Protein AF-A0A1V4VHB3-F1 (afdb_monomer_lite)

Foldseek 3Di:
DDPDDDDDPDDPQKDWADWDWQLDPVIKIKTKMAGDDDPPPPDAWFFARGFPIFIWIQTPVRDIDGQADDDRRKHWDDWDADNVRQKTWIWITNGNFFTFIWMDGSPDRDIDGPGHTHGDDQPPVNND

pLDDT: mean 88.09, std 12.73, range [48.12, 98.5]

Radius of gyration: 15.45 Å; chains: 1; bounding box: 31×44×40 Å

Sequence (128 aa):
MLNEEITDYGESGLTDTQPIWSSTQPYDLLFCRGAEYLDWLGREQAGVLVPDQRIWVRKASGEEAALTSGSIDTADYIP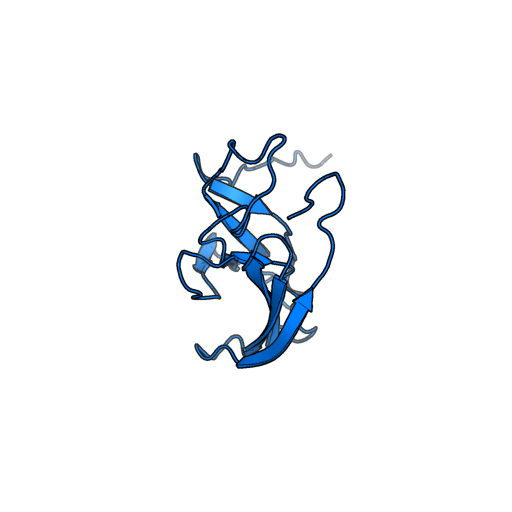QLSSDGKNLSFLRLSQFNVGSLYFKGMNSNQEIEILRGLNGEPGFYGNY

Structure (mmCIF, N/CA/C/O backbone):
data_AF-A0A1V4VHB3-F1
#
_entry.id   AF-A0A1V4VHB3-F1
#
loop_
_atom_site.group_PDB
_atom_site.id
_atom_site.type_symbol
_atom_site.label_atom_id
_atom_site.label_alt_id
_atom_site.label_comp_id
_atom_site.label_asym_id
_atom_site.label_entity_id
_atom_site.label_seq_id
_atom_site.pdbx_PDB_ins_code
_atom_site.Cartn_x
_atom_site.Cartn_y
_atom_site.Cartn_z
_atom_site.occupancy
_atom_site.B_iso_or_equiv
_atom_site.auth_seq_id
_atom_site.auth_comp_id
_atom_site.auth_asym_id
_atom_site.auth_atom_id
_atom_site.pdbx_PDB_model_num
ATOM 1 N N . MET A 1 1 ? -18.952 30.450 10.948 1.00 48.56 1 MET A N 1
ATOM 2 C CA . MET A 1 1 ? -17.934 29.931 10.017 1.00 48.56 1 MET A CA 1
ATOM 3 C C . MET A 1 1 ? -16.815 29.390 10.878 1.00 48.56 1 MET A C 1
ATOM 5 O O . MET A 1 1 ? -16.314 30.145 11.701 1.00 48.56 1 MET A O 1
ATOM 9 N N . LEU A 1 2 ? -16.532 28.091 10.801 1.00 53.78 2 LEU A N 1
ATOM 10 C CA . LEU A 1 2 ? -15.333 27.533 11.421 1.00 53.78 2 LEU A CA 1
ATOM 11 C C . LEU A 1 2 ? -14.149 28.000 10.564 1.00 53.78 2 LEU A C 1
ATOM 13 O O . LEU A 1 2 ? -14.180 27.828 9.349 1.00 53.78 2 LEU A O 1
ATOM 17 N N . ASN A 1 3 ? -13.169 28.665 11.177 1.00 63.66 3 ASN A N 1
ATOM 18 C CA . ASN A 1 3 ? -11.872 28.887 10.544 1.00 63.66 3 ASN A CA 1
ATOM 19 C C . ASN A 1 3 ? -11.141 27.547 10.592 1.00 63.66 3 ASN A C 1
ATOM 21 O O . ASN A 1 3 ? -10.572 27.201 11.624 1.00 63.66 3 ASN A O 1
ATOM 25 N N . GLU A 1 4 ? -11.229 26.770 9.520 1.00 77.00 4 GLU A N 1
ATOM 26 C CA . GLU A 1 4 ? -10.463 25.535 9.396 1.00 77.00 4 GLU A CA 1
ATOM 27 C C . GLU A 1 4 ? -9.048 25.887 8.930 1.00 77.00 4 GLU A C 1
ATOM 29 O O . GLU A 1 4 ? -8.848 26.473 7.866 1.00 77.00 4 GLU A O 1
ATOM 34 N N . GLU A 1 5 ? -8.067 25.590 9.779 1.00 84.12 5 GLU A N 1
ATOM 35 C CA . GLU A 1 5 ? -6.651 25.662 9.441 1.00 84.12 5 GLU A CA 1
ATOM 36 C C . GLU A 1 5 ? -6.287 24.393 8.663 1.00 84.12 5 GLU A C 1
ATOM 38 O O . GLU A 1 5 ? -6.482 23.280 9.151 1.00 84.12 5 GLU A O 1
ATOM 43 N N . ILE A 1 6 ? -5.799 24.554 7.432 1.00 83.69 6 ILE A N 1
ATOM 44 C CA . ILE A 1 6 ? -5.290 23.437 6.633 1.00 83.69 6 ILE A CA 1
ATOM 45 C C . ILE A 1 6 ? -3.849 23.190 7.069 1.00 83.69 6 ILE A C 1
ATOM 47 O O . ILE A 1 6 ? -2.996 24.065 6.919 1.00 83.69 6 ILE A O 1
ATOM 51 N N . THR A 1 7 ? -3.579 22.002 7.601 1.00 85.25 7 THR A N 1
ATOM 52 C CA . THR A 1 7 ? -2.222 21.553 7.926 1.00 85.25 7 THR A CA 1
ATOM 53 C C . THR A 1 7 ? -1.690 20.669 6.804 1.00 85.25 7 THR A C 1
ATOM 55 O O . THR A 1 7 ? -2.342 19.698 6.423 1.00 85.25 7 THR A O 1
ATOM 58 N N . ASP A 1 8 ? -0.507 21.005 6.292 1.00 87.50 8 ASP A N 1
ATOM 59 C CA . ASP A 1 8 ? 0.244 20.158 5.368 1.00 87.50 8 ASP A CA 1
ATOM 60 C C . ASP A 1 8 ? 1.029 19.101 6.160 1.00 87.50 8 ASP A C 1
ATOM 62 O O . ASP A 1 8 ? 1.778 19.435 7.081 1.00 87.50 8 ASP A O 1
ATOM 66 N N . TYR A 1 9 ? 0.813 17.832 5.818 1.00 87.38 9 TYR A N 1
ATOM 67 C CA . TYR A 1 9 ? 1.495 16.677 6.411 1.00 87.38 9 TYR A CA 1
ATOM 68 C C . TYR A 1 9 ? 2.441 15.980 5.424 1.00 87.38 9 TYR A C 1
ATOM 70 O O . TYR A 1 9 ? 2.975 14.923 5.753 1.00 87.38 9 TYR A O 1
ATOM 78 N N . GLY A 1 10 ? 2.644 16.549 4.232 1.00 87.81 10 GLY A N 1
ATOM 79 C CA . GLY A 1 10 ? 3.584 16.027 3.251 1.00 87.81 10 GLY A CA 1
ATOM 80 C C . GLY A 1 10 ? 5.038 16.156 3.706 1.00 87.81 10 GLY A C 1
ATOM 81 O O . GLY A 1 10 ? 5.401 17.006 4.525 1.00 87.81 10 GLY A O 1
ATOM 82 N N . GLU A 1 11 ? 5.893 15.316 3.133 1.00 91.06 11 GLU A N 1
ATOM 83 C CA . GLU A 1 11 ? 7.334 15.335 3.364 1.00 91.06 11 GLU A CA 1
ATOM 84 C C . GLU A 1 11 ? 8.075 15.646 2.061 1.00 91.06 11 GLU A C 1
ATOM 86 O O . GLU A 1 11 ? 7.799 15.064 1.015 1.00 91.06 11 GLU A O 1
ATOM 91 N N . SER A 1 12 ? 9.048 16.559 2.121 1.00 91.38 12 SER A N 1
ATOM 92 C CA . SER A 1 12 ? 9.844 16.933 0.946 1.00 91.38 12 SER A CA 1
ATOM 93 C C . SER A 1 12 ? 10.556 15.715 0.351 1.00 91.38 12 SER A C 1
ATOM 95 O O . SER A 1 12 ? 11.297 15.029 1.053 1.00 91.38 12 SER A O 1
ATOM 97 N N . GLY A 1 13 ? 10.417 15.509 -0.961 1.00 90.56 13 GLY A N 1
ATOM 98 C CA . GLY A 1 13 ? 11.016 14.375 -1.668 1.00 90.56 13 GLY A CA 1
ATOM 99 C C . GLY A 1 13 ? 10.197 13.084 -1.593 1.00 90.56 13 GLY A C 1
ATOM 100 O O . GLY A 1 13 ? 10.631 12.075 -2.151 1.00 90.56 13 GLY A O 1
ATOM 101 N N . LEU A 1 14 ? 9.031 13.104 -0.937 1.00 92.12 14 LEU A N 1
ATOM 102 C CA . LEU A 1 14 ? 8.080 11.996 -0.884 1.00 92.12 14 LEU A CA 1
ATOM 103 C C . LEU A 1 14 ? 6.745 12.404 -1.512 1.00 92.12 14 LEU A C 1
ATOM 105 O O . LEU A 1 14 ? 6.349 13.566 -1.482 1.00 92.12 14 LEU A O 1
ATOM 109 N N . THR A 1 15 ? 6.046 11.430 -2.083 1.00 90.88 15 THR A N 1
ATOM 110 C CA . THR A 1 15 ? 4.701 11.605 -2.625 1.00 90.88 15 THR A CA 1
ATOM 111 C C . THR A 1 15 ? 3.723 10.722 -1.867 1.00 90.88 15 THR A C 1
ATOM 113 O O . THR A 1 15 ? 3.994 9.535 -1.674 1.00 90.88 15 THR A O 1
ATOM 116 N N . ASP A 1 16 ? 2.603 11.318 -1.449 1.00 93.88 16 ASP A N 1
ATOM 117 C CA . ASP A 1 16 ? 1.519 10.643 -0.740 1.00 93.88 16 ASP A CA 1
ATOM 118 C C . ASP A 1 16 ? 0.287 10.539 -1.641 1.00 93.88 16 ASP A C 1
ATOM 120 O O . ASP A 1 16 ? -0.232 11.549 -2.125 1.00 93.88 16 ASP A O 1
ATOM 124 N N . THR A 1 17 ? -0.205 9.321 -1.858 1.00 92.00 17 THR A N 1
ATOM 125 C CA . THR A 1 17 ? -1.329 9.046 -2.759 1.00 92.00 17 THR A CA 1
ATOM 126 C C . THR A 1 17 ? -2.371 8.127 -2.124 1.00 92.00 17 THR A C 1
ATOM 128 O O . THR A 1 17 ? -2.168 7.526 -1.067 1.00 92.00 17 THR A O 1
ATOM 131 N N . GLN A 1 18 ? -3.534 8.041 -2.775 1.00 92.81 18 GLN A N 1
ATOM 132 C CA . GLN A 1 18 ? -4.604 7.083 -2.466 1.00 92.81 18 GLN A CA 1
ATOM 133 C C . GLN A 1 18 ? -5.027 7.036 -0.978 1.00 92.81 18 GLN A C 1
ATOM 135 O O . GLN A 1 18 ? -5.095 5.951 -0.390 1.00 92.81 18 GLN A O 1
ATOM 140 N N . PRO A 1 19 ? -5.336 8.194 -0.355 1.00 95.38 19 PRO A N 1
ATOM 141 C CA . PRO A 1 19 ? -5.725 8.233 1.045 1.00 95.38 19 PRO A CA 1
ATOM 142 C C . PRO A 1 19 ? -7.065 7.525 1.274 1.00 95.38 19 PRO A C 1
ATOM 144 O O . PRO A 1 19 ? -8.038 7.757 0.551 1.00 95.38 19 PRO A O 1
ATOM 147 N N . ILE A 1 20 ? -7.141 6.719 2.331 1.00 95.56 20 ILE A N 1
ATOM 148 C CA . ILE A 1 20 ? -8.384 6.134 2.837 1.00 95.56 20 ILE A CA 1
ATOM 149 C C . ILE A 1 20 ? -8.467 6.302 4.355 1.00 95.56 20 ILE A C 1
ATOM 151 O O . ILE A 1 20 ? -7.490 6.112 5.076 1.00 95.56 20 ILE A O 1
ATOM 155 N N . TRP A 1 21 ? -9.654 6.622 4.860 1.00 95.25 21 TRP A N 1
ATOM 156 C CA . TRP A 1 21 ? -9.915 6.641 6.298 1.00 95.25 21 TRP A CA 1
ATOM 157 C C . TRP A 1 21 ? -10.398 5.272 6.768 1.00 95.25 21 TRP A C 1
ATOM 159 O O . TRP A 1 21 ? -11.201 4.623 6.089 1.00 95.25 21 TRP A O 1
ATOM 169 N N . SER A 1 22 ? -9.958 4.843 7.951 1.00 94.31 22 SER A N 1
ATOM 170 C CA . SER A 1 22 ? -10.578 3.706 8.624 1.00 94.31 22 SER A CA 1
ATOM 171 C C . SER A 1 22 ? -12.041 4.023 8.957 1.00 94.31 22 SER A C 1
ATOM 173 O O . SER A 1 22 ? -12.435 5.170 9.171 1.00 94.31 22 SER A O 1
ATOM 175 N N . SER A 1 23 ? -12.879 2.989 8.992 1.00 91.50 23 SER A N 1
ATOM 176 C CA . SER A 1 23 ? -14.316 3.126 9.275 1.00 91.50 23 SER A CA 1
ATOM 177 C C . SER A 1 23 ? -14.658 2.983 10.762 1.00 91.50 23 SER A C 1
ATOM 179 O O . SER A 1 23 ? -15.809 3.165 11.158 1.00 91.50 23 SER A O 1
ATOM 181 N N . THR A 1 24 ? -13.663 2.687 11.601 1.00 87.00 24 THR A N 1
ATOM 182 C CA . THR A 1 24 ? -13.813 2.434 13.038 1.00 87.00 24 THR A CA 1
ATOM 183 C C . THR A 1 24 ? -12.941 3.384 13.843 1.00 87.00 24 THR A C 1
ATOM 185 O O . THR A 1 24 ? -11.792 3.600 13.478 1.00 87.00 24 THR A O 1
ATOM 188 N N . GLN A 1 25 ? -13.458 3.904 14.959 1.00 89.69 25 GLN A N 1
ATOM 189 C CA . GLN A 1 25 ? -12.682 4.766 15.853 1.00 89.69 25 GLN A CA 1
ATOM 190 C C . GLN A 1 25 ? -11.592 3.987 16.627 1.00 89.69 25 GLN A C 1
ATOM 192 O O . GLN A 1 25 ? -11.857 2.853 17.037 1.00 89.69 25 GLN A O 1
ATOM 197 N N . PRO A 1 26 ? -10.426 4.603 16.916 1.00 90.75 26 PRO A N 1
ATOM 198 C CA . PRO A 1 26 ? -9.988 5.908 16.409 1.00 90.75 26 PRO A CA 1
ATOM 199 C C . PRO A 1 26 ? -9.786 5.877 14.884 1.00 90.75 26 PRO A C 1
ATOM 201 O O . PRO A 1 26 ? -9.313 4.882 14.345 1.00 90.75 26 PRO A O 1
ATOM 204 N N . TYR A 1 27 ? -10.217 6.941 14.196 1.00 93.25 27 TYR A N 1
ATOM 205 C CA . TYR A 1 27 ? -10.116 7.004 12.738 1.00 93.25 27 TYR A CA 1
ATOM 206 C C . TYR A 1 27 ? -8.665 7.251 12.341 1.00 93.25 27 TYR A C 1
ATOM 208 O O . TYR A 1 27 ? -8.112 8.313 12.627 1.00 93.25 27 TYR A O 1
ATOM 216 N N . ASP A 1 28 ? -8.079 6.269 11.676 1.00 94.06 28 ASP A N 1
ATOM 217 C CA . ASP A 1 28 ? -6.709 6.305 11.192 1.00 94.06 28 ASP A CA 1
ATOM 218 C C . ASP A 1 28 ? -6.725 6.553 9.681 1.00 94.06 28 ASP A C 1
ATOM 220 O O . ASP A 1 28 ? -7.648 6.129 8.977 1.00 94.06 28 ASP A O 1
ATOM 224 N N . LEU A 1 29 ? -5.706 7.246 9.181 1.00 95.44 29 LEU A N 1
ATOM 225 C CA . LEU A 1 29 ? -5.532 7.518 7.758 1.00 95.44 29 LEU A CA 1
ATOM 226 C C . LEU A 1 29 ? -4.520 6.528 7.190 1.00 95.44 29 LEU A C 1
ATOM 228 O O . LEU A 1 29 ? -3.388 6.479 7.660 1.00 95.44 29 LEU A O 1
ATOM 232 N N . LEU A 1 30 ? -4.906 5.761 6.177 1.00 96.88 30 LEU A N 1
ATOM 233 C CA . LEU A 1 30 ? -3.965 4.992 5.369 1.00 96.88 30 LEU A CA 1
ATOM 234 C C . LEU A 1 30 ? -3.711 5.738 4.067 1.00 96.88 30 LEU A C 1
ATOM 236 O O . LEU A 1 30 ? -4.611 6.378 3.530 1.00 96.88 30 LEU A O 1
ATOM 240 N N . PHE A 1 31 ? -2.496 5.634 3.556 1.00 96.69 31 PHE A N 1
ATOM 241 C CA . PHE A 1 31 ? -2.080 6.252 2.304 1.00 96.69 31 PHE A CA 1
ATOM 242 C C . PHE A 1 31 ? -0.889 5.485 1.739 1.00 96.69 31 PHE A C 1
ATOM 244 O O . PHE A 1 31 ? -0.220 4.735 2.451 1.00 96.69 31 PHE A O 1
ATOM 251 N N . CYS A 1 32 ? -0.632 5.647 0.453 1.00 96.62 32 CYS A N 1
ATOM 252 C CA . CYS A 1 32 ? 0.585 5.165 -0.171 1.00 96.62 32 CYS A CA 1
ATOM 253 C C . CYS A 1 32 ? 1.643 6.263 -0.106 1.00 96.62 32 CYS A C 1
ATOM 255 O O . CYS A 1 32 ? 1.331 7.403 -0.423 1.00 96.62 32 CYS A O 1
ATOM 257 N N . ARG A 1 33 ? 2.874 5.928 0.285 1.00 96.12 33 ARG A N 1
ATOM 258 C CA . ARG A 1 33 ? 4.007 6.864 0.300 1.00 96.12 33 ARG A CA 1
ATOM 259 C C . ARG A 1 33 ? 5.224 6.236 -0.348 1.00 96.12 33 ARG A C 1
ATOM 261 O O . ARG A 1 33 ? 5.592 5.108 -0.008 1.00 96.12 33 ARG A O 1
ATOM 268 N N . GLY A 1 34 ? 5.843 6.974 -1.259 1.00 93.06 34 GLY A N 1
ATOM 269 C CA . GLY A 1 34 ? 7.085 6.608 -1.938 1.00 93.06 34 GLY A CA 1
ATOM 270 C C . GLY A 1 34 ? 7.907 7.845 -2.294 1.00 93.06 34 GLY A C 1
ATOM 271 O O . GLY A 1 34 ? 7.479 8.969 -2.042 1.00 93.06 34 GLY A O 1
ATOM 272 N N . ALA A 1 35 ? 9.100 7.653 -2.854 1.00 89.88 35 ALA A N 1
ATOM 273 C CA . ALA A 1 35 ? 9.947 8.771 -3.262 1.00 89.88 35 ALA A CA 1
ATOM 274 C C . ALA A 1 35 ? 9.351 9.508 -4.469 1.00 89.88 35 ALA A C 1
ATOM 276 O O . ALA A 1 35 ? 8.894 8.877 -5.423 1.00 89.88 35 ALA A O 1
ATOM 277 N N . GLU A 1 36 ? 9.398 10.840 -4.463 1.00 85.56 36 GLU A N 1
ATOM 278 C CA . GLU A 1 36 ? 9.061 11.624 -5.650 1.00 85.56 36 GLU A CA 1
ATOM 279 C C . GLU A 1 36 ? 9.956 11.202 -6.820 1.00 85.56 36 GLU A C 1
ATOM 281 O O . GLU A 1 36 ? 11.184 11.159 -6.719 1.00 85.56 36 GLU A O 1
ATOM 286 N N . TYR A 1 37 ? 9.333 10.904 -7.956 1.00 74.81 37 TYR A N 1
ATOM 287 C CA . TYR A 1 37 ? 10.032 10.472 -9.156 1.00 74.81 37 TYR A CA 1
ATOM 288 C C . TYR A 1 37 ? 9.522 11.276 -10.351 1.00 74.81 37 TYR A C 1
ATOM 290 O O . TYR A 1 37 ? 8.328 11.291 -10.635 1.00 74.81 37 TYR A O 1
ATOM 298 N N . LEU A 1 38 ? 10.421 11.978 -11.047 1.00 70.25 38 LEU A N 1
ATOM 299 C CA . LEU A 1 38 ? 10.077 12.893 -12.151 1.00 70.25 38 LEU A CA 1
ATOM 300 C C . LEU A 1 38 ? 10.392 12.318 -13.541 1.00 70.25 38 LEU A C 1
ATOM 302 O O . LEU A 1 38 ? 9.942 12.846 -14.557 1.00 70.25 38 LEU A O 1
ATOM 306 N N . ASP A 1 39 ? 11.126 11.209 -13.598 1.00 68.50 39 ASP A N 1
ATOM 307 C CA . ASP A 1 39 ? 11.663 10.636 -14.839 1.00 68.50 39 ASP A CA 1
ATOM 308 C C . ASP A 1 39 ? 10.631 9.800 -15.632 1.00 68.50 39 ASP A C 1
ATOM 310 O O . ASP A 1 39 ? 10.949 9.251 -16.690 1.00 68.50 39 ASP A O 1
ATOM 314 N N . TRP A 1 40 ? 9.383 9.697 -15.156 1.00 64.44 40 TRP A N 1
ATOM 315 C CA . TRP A 1 40 ? 8.307 8.944 -15.818 1.00 64.44 40 TRP A CA 1
ATOM 316 C C . TRP A 1 40 ? 7.702 9.654 -17.040 1.00 64.44 40 TRP A C 1
ATOM 318 O O . TRP A 1 40 ? 7.020 9.014 -17.842 1.00 64.44 40 TRP A O 1
ATOM 328 N N . LEU A 1 41 ? 7.943 10.958 -17.217 1.00 60.62 41 LEU A N 1
ATOM 329 C CA . LEU A 1 41 ? 7.322 11.749 -18.281 1.00 60.62 41 LEU A CA 1
ATOM 330 C C . LEU A 1 41 ? 7.762 11.276 -19.682 1.00 60.62 41 LEU A C 1
ATOM 332 O O . LEU A 1 41 ? 8.835 11.624 -20.179 1.00 60.62 41 LEU A O 1
ATOM 336 N N . GLY A 1 42 ? 6.884 10.509 -20.339 1.00 56.66 42 GLY A N 1
ATOM 337 C CA . GLY A 1 42 ? 6.974 10.161 -21.761 1.00 56.66 42 GLY A CA 1
ATOM 338 C C . GLY A 1 42 ? 7.852 8.954 -22.109 1.00 56.66 42 GLY A C 1
ATOM 339 O O . GLY A 1 42 ? 8.319 8.873 -23.245 1.00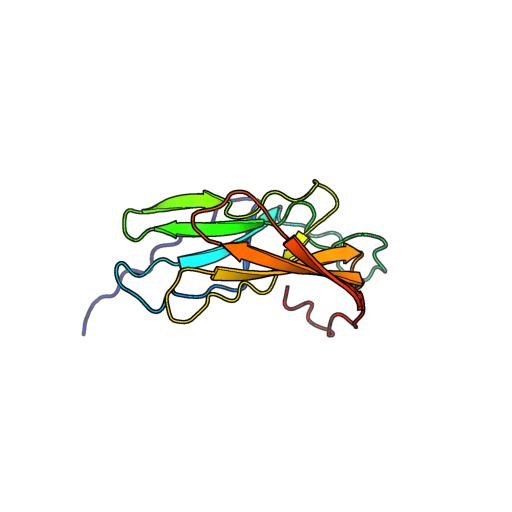 56.66 42 GLY A O 1
ATOM 340 N N . ARG A 1 43 ? 8.106 8.030 -21.171 1.00 61.19 43 ARG A N 1
ATOM 341 C CA . ARG A 1 43 ? 8.942 6.837 -21.410 1.00 61.19 43 ARG A CA 1
ATOM 342 C C . ARG A 1 43 ? 8.236 5.545 -21.000 1.00 61.19 43 ARG A C 1
ATOM 344 O O . ARG A 1 43 ? 7.605 5.500 -19.949 1.00 61.19 43 ARG A O 1
ATOM 351 N N . GLU A 1 44 ? 8.391 4.489 -21.802 1.00 61.94 44 GLU A N 1
ATOM 352 C CA . GLU A 1 44 ? 8.069 3.125 -21.364 1.00 61.94 44 GLU A CA 1
ATOM 353 C C . GLU A 1 44 ? 8.980 2.747 -20.191 1.00 61.94 44 GLU A C 1
ATOM 355 O O . GLU A 1 44 ? 10.201 2.912 -20.257 1.00 61.94 44 GLU A O 1
ATOM 360 N N . GLN A 1 45 ? 8.381 2.251 -19.111 1.00 69.81 45 GLN A N 1
ATOM 361 C CA . GLN A 1 45 ? 9.104 1.812 -17.926 1.00 69.81 45 GLN A CA 1
ATOM 362 C C . GLN A 1 45 ? 9.089 0.294 -17.829 1.00 69.81 45 GLN A C 1
ATOM 364 O O . GLN A 1 45 ? 8.044 -0.330 -17.946 1.00 69.81 45 GLN A O 1
ATOM 369 N N . ALA A 1 46 ? 10.251 -0.304 -17.573 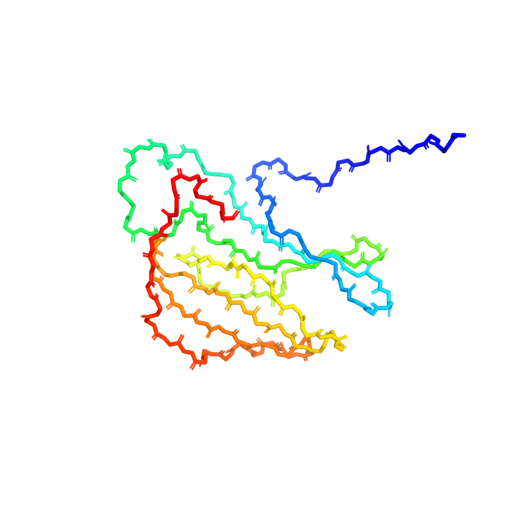1.00 74.62 46 ALA A N 1
ATOM 370 C CA . ALA A 1 46 ? 10.334 -1.732 -17.274 1.00 74.62 46 ALA A CA 1
ATOM 371 C C . ALA A 1 46 ? 9.931 -2.045 -15.817 1.00 74.62 46 ALA A C 1
ATOM 373 O O . ALA A 1 46 ? 9.449 -3.139 -15.535 1.00 74.62 46 ALA A O 1
ATOM 374 N N . GLY A 1 47 ? 10.137 -1.095 -14.898 1.00 83.50 47 GLY A N 1
ATOM 375 C CA . GLY A 1 47 ? 9.872 -1.236 -13.463 1.00 83.50 47 GLY A CA 1
ATOM 376 C C . GLY A 1 47 ? 8.614 -0.501 -13.005 1.00 83.50 47 GLY A C 1
ATOM 377 O O . GLY A 1 47 ? 7.877 0.062 -13.809 1.00 83.50 47 GLY A O 1
ATOM 378 N N . VAL A 1 48 ? 8.360 -0.525 -11.699 1.00 88.00 48 VAL A N 1
ATOM 379 C CA . VAL A 1 48 ? 7.305 0.285 -11.072 1.00 88.00 48 VAL A CA 1
ATOM 380 C C . VAL A 1 48 ? 7.642 1.779 -11.131 1.00 88.00 48 VAL A C 1
ATOM 382 O O . VAL A 1 48 ? 8.814 2.145 -11.104 1.00 88.00 48 VAL A O 1
ATOM 385 N N . LEU A 1 49 ? 6.622 2.644 -11.179 1.00 84.12 49 LEU A N 1
ATOM 386 C CA . LEU A 1 49 ? 6.838 4.091 -11.331 1.00 84.12 49 LEU A CA 1
ATOM 387 C C . LEU A 1 49 ? 7.319 4.787 -10.059 1.00 84.12 49 LEU A C 1
ATOM 389 O O . LEU A 1 49 ? 8.046 5.773 -10.146 1.00 84.12 49 LEU A O 1
ATOM 393 N N . VAL A 1 50 ? 6.913 4.277 -8.895 1.00 87.81 50 VAL A N 1
ATOM 394 C CA . VAL A 1 50 ? 7.332 4.792 -7.587 1.00 87.81 50 VAL A CA 1
ATOM 395 C C . VAL A 1 50 ? 7.980 3.644 -6.809 1.00 87.81 50 VAL A C 1
ATOM 397 O O . VAL A 1 50 ? 7.319 3.012 -5.982 1.00 87.81 50 VAL A O 1
ATOM 400 N N . PRO A 1 51 ? 9.243 3.287 -7.119 1.00 88.94 51 PRO A N 1
ATOM 401 C CA . PRO A 1 51 ? 9.948 2.231 -6.404 1.00 88.94 51 PRO A CA 1
ATOM 402 C C . PRO A 1 51 ? 9.937 2.474 -4.899 1.00 88.94 51 PRO A C 1
ATOM 404 O O . PRO A 1 51 ? 9.985 3.612 -4.435 1.00 88.94 51 PRO A O 1
ATOM 407 N N . ASP A 1 52 ? 9.864 1.384 -4.146 1.00 93.38 52 ASP A N 1
ATOM 408 C CA . ASP A 1 52 ? 9.772 1.383 -2.690 1.00 93.38 52 ASP A CA 1
ATOM 409 C C . ASP A 1 52 ? 8.515 2.039 -2.092 1.00 93.38 52 ASP A C 1
ATOM 411 O O . ASP A 1 52 ? 8.427 2.200 -0.878 1.00 93.38 52 ASP A O 1
ATOM 415 N N . GLN A 1 53 ? 7.494 2.356 -2.896 1.00 95.56 53 GLN A N 1
ATOM 416 C CA . GLN A 1 53 ? 6.228 2.849 -2.357 1.00 95.56 53 GLN A CA 1
ATOM 417 C C . GLN A 1 53 ? 5.572 1.796 -1.456 1.00 95.56 53 GLN A C 1
ATOM 419 O O . GLN A 1 53 ? 5.372 0.646 -1.864 1.00 95.56 53 GLN A O 1
ATOM 424 N N . ARG A 1 54 ? 5.212 2.184 -0.232 1.00 97.81 54 ARG A N 1
ATOM 425 C CA . ARG A 1 54 ? 4.523 1.325 0.743 1.00 97.81 54 ARG A CA 1
ATOM 426 C C . ARG A 1 54 ? 3.211 1.937 1.173 1.00 97.81 54 ARG A C 1
ATOM 428 O O . ARG A 1 54 ? 2.979 3.129 0.994 1.00 97.81 54 ARG A O 1
ATOM 435 N N . ILE A 1 55 ? 2.366 1.112 1.776 1.00 98.06 55 ILE A N 1
ATOM 436 C CA . ILE A 1 55 ? 1.181 1.600 2.468 1.00 98.06 55 ILE A CA 1
ATOM 437 C C . ILE A 1 55 ? 1.607 2.003 3.872 1.00 98.06 55 ILE A C 1
ATOM 439 O O . ILE A 1 55 ? 2.211 1.212 4.595 1.00 98.06 55 ILE A O 1
ATOM 443 N N . TRP A 1 56 ? 1.267 3.222 4.251 1.00 97.62 56 TRP A N 1
ATOM 444 C CA . TRP A 1 56 ? 1.492 3.798 5.564 1.00 97.62 56 TRP A CA 1
ATOM 445 C C . TRP A 1 56 ? 0.170 3.982 6.289 1.00 97.62 56 TRP A C 1
ATOM 447 O O . TRP A 1 56 ? -0.898 4.044 5.679 1.00 97.62 56 TRP A O 1
ATOM 457 N N . VAL A 1 57 ? 0.256 4.058 7.611 1.00 96.12 57 VAL A N 1
ATOM 458 C CA . VAL A 1 57 ? -0.829 4.507 8.474 1.00 96.12 57 VAL A CA 1
ATOM 459 C C . VAL A 1 57 ? -0.362 5.707 9.271 1.00 96.12 57 VAL A C 1
ATOM 461 O O . VAL A 1 57 ? 0.726 5.675 9.838 1.00 96.12 57 VAL A O 1
ATOM 464 N N . ARG A 1 58 ? -1.209 6.729 9.358 1.00 95.88 58 ARG A N 1
ATOM 465 C CA . ARG A 1 58 ? -1.143 7.798 10.347 1.00 95.88 58 ARG A CA 1
ATOM 466 C C . ARG A 1 58 ? -2.268 7.584 11.346 1.00 95.88 58 ARG A C 1
ATOM 468 O O . ARG A 1 58 ? -3.448 7.691 11.003 1.00 95.88 58 ARG A O 1
ATOM 475 N N . LYS A 1 59 ? -1.903 7.268 12.584 1.00 94.75 59 LYS A N 1
ATOM 476 C CA . LYS A 1 59 ? -2.869 7.104 13.671 1.00 94.75 59 LYS A CA 1
ATOM 477 C C . LYS A 1 59 ? -3.482 8.447 14.044 1.00 94.75 59 LYS A C 1
ATOM 479 O O . LYS A 1 59 ? -2.841 9.486 13.888 1.00 94.75 59 LYS A O 1
ATOM 484 N N . ALA A 1 60 ? -4.655 8.433 14.672 1.00 90.88 60 ALA A N 1
ATOM 485 C CA . ALA A 1 60 ? -5.244 9.644 15.258 1.00 90.88 60 ALA A CA 1
ATOM 486 C C . ALA A 1 60 ? -4.316 10.368 16.267 1.00 90.88 60 ALA A C 1
ATOM 488 O O . ALA A 1 60 ? -4.465 11.565 16.501 1.00 90.88 60 ALA A O 1
ATOM 489 N N . SER A 1 61 ? -3.341 9.662 16.855 1.00 92.00 61 SER A N 1
ATOM 490 C CA . SER A 1 61 ? -2.293 10.236 17.714 1.00 92.00 61 SER A CA 1
ATOM 491 C C . SER A 1 61 ? -1.202 11.009 16.956 1.00 92.00 61 SER A C 1
ATOM 493 O O . SER A 1 61 ? -0.369 11.650 17.593 1.00 92.00 61 SER A O 1
ATOM 495 N N . GLY A 1 62 ? -1.178 10.936 15.623 1.00 91.44 62 GLY A N 1
ATOM 496 C CA . GLY A 1 62 ? -0.147 11.508 14.756 1.00 91.44 62 GLY A CA 1
ATOM 497 C C . GLY A 1 62 ? 1.066 10.604 14.519 1.00 91.44 62 GLY A C 1
ATOM 498 O O . GLY A 1 62 ? 1.977 11.008 13.805 1.00 91.44 62 GLY A O 1
ATOM 499 N N . GLU A 1 63 ? 1.093 9.402 15.103 1.00 95.06 63 GLU A N 1
ATOM 500 C CA . GLU A 1 63 ? 2.135 8.402 14.842 1.00 95.06 63 GLU A CA 1
ATOM 501 C C . GLU A 1 63 ? 1.988 7.834 13.427 1.00 95.06 63 GLU A C 1
ATOM 503 O O . GLU A 1 63 ? 0.885 7.440 13.040 1.00 95.06 63 GLU A O 1
ATOM 508 N N . GLU A 1 64 ? 3.098 7.742 12.694 1.00 95.69 64 GLU A N 1
ATOM 509 C CA . GLU A 1 64 ? 3.146 7.160 11.353 1.00 95.69 64 GLU A CA 1
ATOM 510 C C . GLU A 1 64 ? 4.011 5.903 11.296 1.00 95.69 64 GLU A C 1
ATOM 512 O O . GLU A 1 64 ? 5.071 5.834 11.919 1.00 95.69 64 GLU A O 1
ATOM 517 N N . ALA A 1 65 ? 3.560 4.906 10.534 1.00 95.69 65 ALA A N 1
ATOM 518 C CA . ALA A 1 65 ? 4.315 3.682 10.296 1.00 95.69 65 ALA A CA 1
ATOM 519 C C . ALA A 1 65 ? 3.950 3.035 8.955 1.00 95.69 65 ALA A C 1
ATOM 521 O O . ALA A 1 65 ? 2.786 3.040 8.549 1.00 95.69 65 ALA A O 1
ATOM 522 N N . ALA A 1 66 ? 4.931 2.402 8.311 1.00 96.56 66 ALA A N 1
ATOM 523 C CA . ALA A 1 66 ? 4.683 1.526 7.174 1.00 96.56 66 ALA A CA 1
ATOM 524 C C . ALA A 1 66 ? 3.940 0.257 7.630 1.00 96.56 66 ALA A C 1
ATOM 526 O O . ALA A 1 66 ? 4.348 -0.424 8.574 1.00 96.56 66 ALA A O 1
ATOM 527 N N . LEU A 1 67 ? 2.848 -0.072 6.943 1.00 97.12 67 LEU A N 1
ATOM 528 C CA . LEU A 1 67 ? 2.069 -1.295 7.136 1.00 97.12 67 LEU A CA 1
ATOM 529 C C . LEU A 1 67 ? 2.578 -2.454 6.279 1.00 97.12 67 LEU A C 1
ATOM 531 O O . LEU A 1 67 ? 2.332 -3.618 6.615 1.00 97.12 67 LEU A O 1
ATOM 535 N N . THR A 1 68 ? 3.265 -2.150 5.181 1.00 98.06 68 THR A N 1
ATOM 536 C CA . THR A 1 68 ? 3.769 -3.147 4.239 1.00 98.06 68 THR A CA 1
ATOM 537 C C . THR A 1 68 ? 5.282 -3.074 4.069 1.00 98.06 68 THR A C 1
ATOM 539 O O . THR A 1 68 ? 5.905 -2.040 4.303 1.00 98.06 68 THR A O 1
ATOM 542 N N . SER A 1 69 ? 5.892 -4.196 3.682 1.00 94.75 69 SER A N 1
ATOM 543 C CA . SER A 1 69 ? 7.349 -4.362 3.634 1.00 94.75 69 SER A CA 1
ATOM 544 C C . SER A 1 69 ? 7.831 -5.127 2.392 1.00 94.75 69 SER A C 1
ATOM 546 O O . SER A 1 69 ? 8.532 -6.134 2.511 1.00 94.75 69 SER A O 1
ATOM 548 N N . GLY A 1 70 ? 7.441 -4.679 1.194 1.00 94.06 70 GLY A N 1
ATOM 549 C CA . GLY A 1 70 ? 7.942 -5.229 -0.074 1.00 94.06 70 GLY A CA 1
ATOM 550 C C . GLY A 1 70 ? 9.427 -4.942 -0.321 1.00 94.06 70 GLY A C 1
ATOM 551 O O . GLY A 1 70 ? 10.066 -4.206 0.436 1.00 94.06 70 GLY A O 1
ATOM 552 N N . SER A 1 71 ? 9.985 -5.501 -1.395 1.00 94.69 71 SER A N 1
ATOM 553 C CA . SER A 1 71 ? 11.346 -5.192 -1.852 1.00 94.69 71 SER A CA 1
ATOM 554 C C . SER A 1 71 ? 11.415 -3.841 -2.573 1.00 94.69 71 SER A C 1
ATOM 556 O O . SER A 1 71 ? 10.426 -3.394 -3.150 1.00 94.69 71 SER A O 1
ATOM 558 N N . ILE A 1 72 ? 12.591 -3.205 -2.565 1.00 93.44 72 ILE A N 1
ATOM 559 C CA . ILE A 1 72 ? 12.832 -1.846 -3.098 1.00 93.44 72 ILE A CA 1
ATOM 560 C C . ILE A 1 72 ? 12.386 -1.652 -4.563 1.00 93.44 72 ILE A C 1
ATOM 562 O O . ILE A 1 72 ? 12.054 -0.552 -4.983 1.00 93.44 72 ILE A O 1
ATOM 566 N N . ASP A 1 73 ? 12.360 -2.724 -5.349 1.00 92.62 73 ASP A N 1
ATOM 567 C CA . ASP A 1 73 ? 11.958 -2.755 -6.758 1.00 92.62 73 ASP A CA 1
ATOM 568 C C . ASP A 1 73 ? 10.442 -2.928 -6.970 1.00 92.62 73 ASP A C 1
ATOM 570 O O . ASP A 1 73 ? 9.976 -2.993 -8.106 1.00 92.62 73 ASP A O 1
ATOM 574 N N . THR A 1 74 ? 9.667 -2.986 -5.886 1.00 95.19 74 THR A N 1
ATOM 575 C CA . THR A 1 74 ? 8.206 -3.115 -5.899 1.00 95.19 74 THR A CA 1
ATOM 576 C C . THR A 1 74 ? 7.527 -1.888 -5.312 1.00 95.19 74 THR A C 1
ATOM 578 O O . THR A 1 74 ? 8.143 -1.098 -4.590 1.00 95.19 74 THR A O 1
ATOM 581 N N . ALA A 1 75 ? 6.236 -1.749 -5.601 1.00 95.19 75 ALA A N 1
ATOM 582 C CA . ALA A 1 75 ? 5.420 -0.637 -5.138 1.00 95.19 75 ALA A CA 1
ATOM 583 C C . ALA A 1 75 ? 4.010 -1.107 -4.765 1.00 95.19 75 ALA A C 1
ATOM 585 O O . ALA A 1 75 ? 3.387 -1.861 -5.518 1.00 95.19 75 ALA A O 1
ATOM 586 N N . ASP A 1 76 ? 3.526 -0.664 -3.604 1.00 97.06 76 ASP A N 1
ATOM 587 C CA . ASP A 1 76 ? 2.209 -1.003 -3.069 1.00 97.06 76 ASP A CA 1
ATOM 588 C C . ASP A 1 76 ? 1.187 0.099 -3.368 1.00 97.06 76 ASP A C 1
ATOM 590 O O . ASP A 1 76 ? 1.447 1.291 -3.181 1.00 97.06 76 ASP A O 1
ATOM 594 N N . TYR A 1 77 ? 0.001 -0.320 -3.804 1.00 94.12 77 TYR A N 1
ATOM 595 C CA . TYR A 1 77 ? -1.090 0.538 -4.247 1.00 94.12 77 TYR A CA 1
ATOM 596 C C . TYR A 1 77 ? -2.443 0.023 -3.759 1.00 94.12 77 TYR A C 1
ATOM 598 O O . TYR A 1 77 ? -2.629 -1.155 -3.443 1.00 94.12 77 TYR A O 1
ATOM 606 N N . ILE A 1 78 ? -3.415 0.923 -3.811 1.00 93.25 78 ILE A N 1
ATOM 607 C CA . ILE A 1 78 ? -4.846 0.722 -3.619 1.00 93.25 78 ILE A CA 1
ATOM 608 C C . ILE A 1 78 ? -5.084 0.027 -2.275 1.00 93.25 78 ILE A C 1
ATOM 610 O O . ILE A 1 78 ? -5.551 -1.117 -2.241 1.00 93.25 78 ILE A O 1
ATOM 614 N N . PRO A 1 79 ? -4.740 0.682 -1.146 1.00 96.56 79 PRO A N 1
ATOM 615 C CA . PRO A 1 79 ? -5.071 0.140 0.157 1.00 96.56 79 PRO A CA 1
ATOM 616 C C . PRO A 1 79 ? -6.589 -0.025 0.236 1.00 96.56 79 PRO A C 1
ATOM 618 O O . PRO A 1 79 ? -7.352 0.879 -0.106 1.00 96.56 79 PRO A O 1
ATOM 621 N N . GLN A 1 80 ? -7.039 -1.201 0.659 1.00 96.25 80 GLN A N 1
ATOM 622 C CA . GLN A 1 80 ? -8.445 -1.493 0.917 1.00 96.25 80 GLN A CA 1
ATOM 623 C C . GLN A 1 80 ? -8.556 -2.131 2.292 1.00 96.25 80 GLN A C 1
ATOM 625 O O . GLN A 1 80 ? -8.167 -3.284 2.500 1.00 96.25 80 GLN A O 1
ATOM 630 N N . LEU A 1 81 ? -9.074 -1.356 3.241 1.00 95.69 81 LEU A N 1
ATOM 631 C CA . LEU A 1 81 ? -9.308 -1.814 4.598 1.00 95.69 81 LEU A CA 1
ATOM 632 C C . LEU A 1 81 ? -10.706 -2.435 4.693 1.00 95.69 81 LEU A C 1
ATOM 634 O O . LEU A 1 81 ? -11.702 -1.845 4.277 1.00 95.69 81 LEU A O 1
ATOM 638 N N . SER A 1 82 ? -10.782 -3.632 5.264 1.00 94.81 82 SER A N 1
ATOM 639 C CA . SER A 1 82 ? -12.058 -4.250 5.647 1.00 94.81 82 SER A CA 1
ATOM 640 C C . SER A 1 82 ? -12.854 -3.353 6.604 1.00 94.81 82 SER A C 1
ATOM 642 O O . SER A 1 82 ? -12.291 -2.565 7.362 1.00 94.81 82 SER A O 1
ATOM 644 N N . SER A 1 83 ? -14.182 -3.487 6.596 1.00 91.50 83 SER A N 1
ATOM 645 C CA . SER A 1 83 ? -15.089 -2.639 7.387 1.00 91.50 83 SER A CA 1
ATOM 646 C C . SER A 1 83 ? -14.895 -2.740 8.903 1.00 91.50 83 SER A C 1
ATOM 648 O O . SER A 1 83 ? -15.367 -1.882 9.636 1.00 91.50 83 SER A O 1
ATOM 650 N N . ASP A 1 84 ? -14.259 -3.807 9.390 1.00 92.88 84 ASP A N 1
ATOM 651 C CA . ASP A 1 84 ? -13.917 -3.975 10.805 1.00 92.88 84 ASP A CA 1
ATOM 652 C C . ASP A 1 84 ? -12.486 -3.524 11.137 1.00 92.88 84 ASP A C 1
ATOM 654 O O . ASP A 1 84 ? -12.047 -3.668 12.278 1.00 92.88 84 ASP A O 1
ATOM 658 N N . GLY A 1 85 ? -11.753 -3.012 10.146 1.00 92.88 85 GLY A N 1
ATOM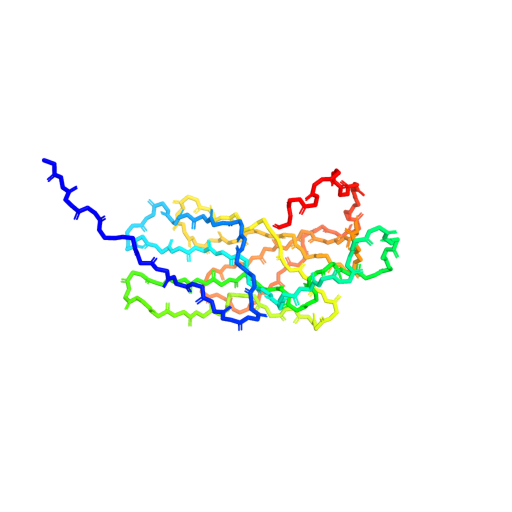 659 C CA . GLY A 1 85 ? -10.390 -2.525 10.293 1.00 92.88 85 GLY A CA 1
ATOM 660 C C . GLY A 1 85 ? -9.342 -3.614 10.507 1.00 92.88 85 GLY A C 1
ATOM 661 O O . GLY A 1 85 ? -8.193 -3.282 10.769 1.00 92.88 85 GLY A O 1
ATOM 662 N N . LYS A 1 86 ? -9.682 -4.909 10.435 1.00 94.50 86 LYS A N 1
ATOM 663 C CA . LYS A 1 86 ? -8.748 -5.981 10.839 1.00 94.50 86 LYS A CA 1
ATOM 664 C C . LYS A 1 86 ? -7.891 -6.512 9.712 1.00 94.50 86 LYS A C 1
ATOM 666 O O . LYS A 1 86 ? -6.870 -7.147 9.973 1.00 94.50 86 LYS A O 1
ATOM 671 N N . ASN A 1 87 ? -8.306 -6.278 8.479 1.00 96.38 87 ASN A N 1
ATOM 672 C CA . ASN A 1 87 ? -7.669 -6.824 7.295 1.00 96.38 87 ASN A CA 1
ATOM 673 C C . ASN A 1 87 ? -7.456 -5.743 6.245 1.00 96.38 87 ASN A C 1
ATOM 675 O O . ASN A 1 87 ? -8.352 -4.931 6.003 1.00 96.38 87 ASN A O 1
ATOM 679 N N . LEU A 1 88 ? -6.296 -5.804 5.606 1.00 97.56 88 LEU A N 1
ATOM 680 C CA . LEU A 1 88 ? -5.869 -4.961 4.507 1.00 97.56 88 LEU A CA 1
ATOM 681 C C . LEU A 1 88 ? -5.638 -5.845 3.282 1.00 97.56 88 LEU A C 1
ATOM 683 O O . LEU A 1 88 ? -4.888 -6.820 3.350 1.00 97.56 88 LEU A O 1
ATOM 687 N N . SER A 1 89 ? -6.251 -5.487 2.162 1.00 97.94 89 SER A N 1
ATOM 688 C CA . SER A 1 89 ? -5.856 -5.978 0.842 1.00 97.94 89 SER A CA 1
ATOM 689 C C . SER A 1 89 ? -5.240 -4.850 0.031 1.00 97.94 89 SER A C 1
ATOM 691 O O . SER A 1 89 ? -5.649 -3.699 0.176 1.00 97.94 89 SER A O 1
ATOM 693 N N . PHE A 1 90 ? -4.265 -5.181 -0.806 1.00 97.81 90 PHE A N 1
ATOM 694 C CA . PHE A 1 90 ? -3.533 -4.204 -1.604 1.00 97.81 90 PHE A CA 1
ATOM 695 C C . PHE A 1 90 ? -2.909 -4.847 -2.839 1.00 97.81 90 PHE A C 1
ATOM 697 O O . PHE A 1 90 ? -2.709 -6.062 -2.892 1.00 97.81 90 PHE A O 1
ATOM 704 N N . LEU A 1 91 ? -2.595 -4.028 -3.837 1.00 96.75 91 LEU A N 1
ATOM 705 C CA . LEU A 1 91 ? -1.857 -4.445 -5.021 1.00 96.75 91 LEU A CA 1
ATOM 706 C C . LEU A 1 91 ? -0.371 -4.167 -4.802 1.00 96.75 91 LEU A C 1
ATOM 708 O O . LEU A 1 91 ? -0.015 -3.045 -4.465 1.00 96.75 91 LEU A O 1
ATOM 712 N N . ARG A 1 92 ? 0.494 -5.151 -5.052 1.00 97.44 92 ARG A N 1
ATOM 713 C CA . ARG A 1 92 ? 1.939 -4.928 -5.166 1.00 97.44 92 ARG A CA 1
ATOM 714 C C . ARG A 1 92 ? 2.358 -5.129 -6.606 1.00 97.44 92 ARG A C 1
ATOM 716 O O . ARG A 1 92 ? 2.232 -6.234 -7.139 1.00 97.44 92 ARG A O 1
ATOM 723 N N . LEU A 1 93 ? 2.857 -4.072 -7.227 1.00 94.81 93 LEU A N 1
ATOM 724 C CA . LEU A 1 93 ? 3.423 -4.128 -8.563 1.00 94.81 93 LEU A CA 1
ATOM 725 C C . LEU A 1 93 ? 4.898 -4.535 -8.507 1.00 94.81 93 LEU A C 1
ATOM 727 O O . LEU A 1 93 ? 5.632 -4.126 -7.609 1.00 94.81 93 LEU A O 1
ATOM 731 N N . SER A 1 94 ? 5.319 -5.333 -9.485 1.00 93.75 94 SER A N 1
ATOM 732 C CA . SER A 1 94 ? 6.725 -5.661 -9.766 1.00 93.75 94 SER A CA 1
ATOM 733 C C . SER A 1 94 ? 7.202 -5.083 -11.100 1.00 93.75 94 SER A C 1
ATOM 735 O O . SER A 1 94 ? 8.398 -5.033 -11.369 1.00 93.75 94 SER A O 1
ATOM 737 N N . GLN A 1 95 ? 6.265 -4.632 -11.934 1.00 90.38 95 GLN A N 1
ATOM 738 C CA . GLN A 1 95 ? 6.494 -3.861 -13.154 1.00 90.38 95 GLN A CA 1
ATOM 739 C C . GLN A 1 95 ? 5.419 -2.779 -13.247 1.00 90.38 95 GLN A C 1
ATOM 741 O O . GLN A 1 95 ? 4.422 -2.836 -12.528 1.00 90.38 95 GLN A O 1
ATOM 746 N N . PHE A 1 96 ? 5.570 -1.826 -14.165 1.00 86.25 96 PHE A N 1
ATOM 747 C CA . PHE A 1 96 ? 4.643 -0.698 -14.326 1.00 86.25 96 PHE A CA 1
ATOM 748 C C . PHE A 1 96 ? 3.162 -1.102 -14.443 1.00 86.25 96 PHE A C 1
ATOM 750 O O . PHE A 1 96 ? 2.279 -0.316 -14.094 1.00 86.25 96 PHE A O 1
ATOM 757 N N . ASN A 1 97 ? 2.891 -2.316 -14.931 1.00 87.31 97 ASN A N 1
ATOM 758 C CA . ASN A 1 97 ? 1.549 -2.819 -15.171 1.00 87.31 97 ASN A CA 1
ATOM 759 C C . ASN A 1 97 ? 1.326 -4.289 -14.787 1.00 87.31 97 ASN A C 1
ATOM 761 O O . ASN A 1 97 ? 0.302 -4.856 -15.168 1.00 87.31 97 ASN A O 1
ATOM 765 N N . VAL A 1 98 ? 2.264 -4.910 -14.064 1.00 92.38 98 VAL A N 1
ATOM 766 C CA . VAL A 1 98 ? 2.159 -6.305 -13.609 1.00 92.38 98 VAL A CA 1
ATOM 767 C C . VAL A 1 98 ? 2.419 -6.382 -12.114 1.00 92.38 98 VAL A C 1
ATOM 769 O O . VAL A 1 98 ? 3.359 -5.774 -11.599 1.00 92.38 98 VAL A O 1
ATOM 772 N N . GLY A 1 99 ? 1.607 -7.170 -11.418 1.00 95.00 99 GLY A N 1
ATOM 773 C CA . GLY A 1 99 ? 1.754 -7.387 -9.991 1.00 95.00 99 GLY A CA 1
ATOM 774 C C . GLY A 1 99 ? 0.913 -8.533 -9.453 1.00 95.00 99 GLY A C 1
ATOM 775 O O . GLY A 1 99 ? 0.469 -9.428 -10.182 1.00 95.00 99 GLY A O 1
ATOM 776 N N . SER A 1 100 ? 0.692 -8.477 -8.148 1.00 97.75 100 SER A N 1
ATOM 777 C CA . SER A 1 100 ? -0.087 -9.462 -7.412 1.00 97.75 100 SER A CA 1
ATOM 778 C C . SER A 1 100 ? -0.976 -8.787 -6.373 1.00 97.75 100 SER A C 1
ATOM 780 O O . SER A 1 100 ? -0.628 -7.749 -5.809 1.00 97.75 100 SER A O 1
ATOM 782 N N . LEU A 1 101 ? -2.125 -9.400 -6.103 1.00 98.00 101 LEU A N 1
ATOM 783 C CA . LEU A 1 101 ? -2.995 -9.028 -4.996 1.00 98.00 101 LEU A CA 1
ATOM 784 C C . LEU A 1 101 ? -2.475 -9.671 -3.711 1.00 98.00 101 LEU A C 1
ATOM 786 O O . LEU A 1 101 ? -2.285 -10.890 -3.650 1.00 98.00 101 LEU A O 1
ATOM 790 N N . TYR A 1 102 ? -2.314 -8.852 -2.681 1.00 98.50 102 TYR A N 1
ATOM 791 C CA . TYR A 1 102 ? -1.888 -9.261 -1.354 1.00 98.50 102 TYR A CA 1
ATOM 792 C C . TYR A 1 102 ? -2.972 -9.022 -0.311 1.00 98.50 102 TYR A C 1
ATOM 794 O O . TYR A 1 102 ? -3.856 -8.176 -0.464 1.00 98.50 102 TYR A O 1
ATOM 802 N N . PHE A 1 103 ? -2.864 -9.771 0.780 1.00 98.19 103 PHE A N 1
ATOM 803 C CA . PHE A 1 103 ? -3.677 -9.628 1.975 1.00 98.19 103 PHE A CA 1
ATOM 804 C C . PHE A 1 103 ? -2.831 -9.724 3.233 1.00 98.19 103 PHE A C 1
ATOM 806 O O . PHE A 1 103 ? -1.893 -10.517 3.319 1.00 98.19 103 PHE A O 1
ATOM 813 N N . LYS A 1 104 ? -3.199 -8.930 4.231 1.00 97.62 104 LYS A N 1
ATOM 814 C CA . LYS A 1 104 ? -2.524 -8.841 5.518 1.00 97.62 104 LYS A CA 1
ATOM 815 C C . LYS A 1 104 ? -3.555 -8.588 6.614 1.00 97.62 104 LYS A C 1
ATOM 817 O O . LYS A 1 104 ? -4.406 -7.712 6.487 1.00 97.62 104 LYS A O 1
ATOM 822 N N . GLY A 1 105 ? -3.456 -9.318 7.722 1.00 97.12 105 GLY A N 1
ATOM 823 C CA . GLY A 1 105 ? -4.149 -8.936 8.954 1.00 97.12 105 GLY A CA 1
ATOM 824 C C . GLY A 1 105 ? -3.398 -7.796 9.645 1.00 97.12 105 GLY A C 1
ATOM 825 O O . GLY A 1 105 ? -2.183 -7.879 9.781 1.00 97.12 105 GLY A O 1
ATOM 826 N N . MET A 1 106 ? -4.087 -6.767 10.135 1.00 93.25 106 MET A N 1
ATOM 827 C CA . MET A 1 106 ? -3.455 -5.567 10.718 1.00 93.25 106 MET A CA 1
ATOM 828 C C . MET A 1 106 ? -2.603 -5.856 11.965 1.00 93.25 106 MET A C 1
ATOM 830 O O . MET A 1 106 ? -1.679 -5.112 12.269 1.00 93.25 106 ME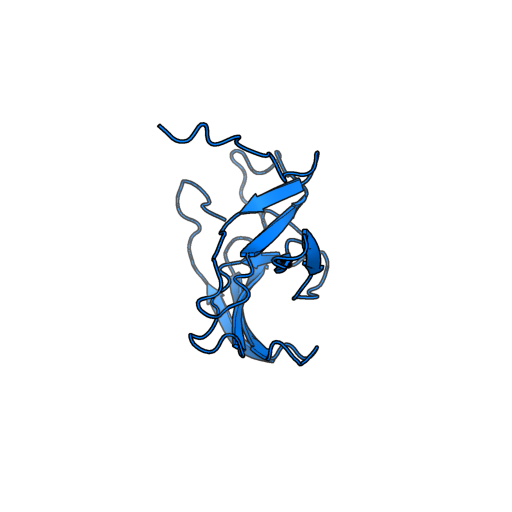T A O 1
ATOM 834 N N . ASN A 1 107 ? -2.865 -6.972 12.651 1.00 92.06 107 ASN A N 1
ATOM 835 C CA . ASN A 1 107 ? -2.076 -7.447 13.795 1.00 92.06 107 ASN A CA 1
ATOM 836 C C . ASN A 1 107 ? -0.977 -8.455 13.405 1.00 92.06 107 ASN A C 1
ATOM 838 O O . ASN A 1 107 ? -0.378 -9.083 14.275 1.00 92.06 107 ASN A O 1
ATOM 842 N N . SER A 1 108 ? -0.753 -8.677 12.109 1.00 93.44 108 SER A N 1
ATOM 843 C CA . SER A 1 108 ? 0.209 -9.643 11.587 1.00 93.44 108 SER A CA 1
ATOM 844 C C . SER A 1 108 ? 1.227 -8.951 10.699 1.00 93.44 108 SER A C 1
ATOM 846 O O . SER A 1 108 ? 0.883 -8.144 9.842 1.00 93.44 108 SER A O 1
ATOM 848 N N . ASN A 1 109 ? 2.492 -9.340 10.824 1.00 91.31 109 ASN A N 1
ATOM 849 C CA . ASN A 1 109 ? 3.519 -8.911 9.879 1.00 91.31 109 ASN A CA 1
ATOM 850 C C . ASN A 1 109 ? 3.495 -9.713 8.574 1.00 91.31 109 ASN A C 1
ATOM 852 O O . ASN A 1 109 ? 4.093 -9.287 7.595 1.00 91.31 109 ASN A O 1
ATOM 856 N N . GLN A 1 110 ? 2.764 -10.827 8.529 1.00 96.25 110 GLN A N 1
ATOM 857 C CA . GLN A 1 110 ? 2.698 -11.675 7.348 1.00 96.25 110 GLN A CA 1
ATOM 858 C C . GLN A 1 110 ? 1.816 -11.061 6.257 1.00 96.25 110 GLN A C 1
ATOM 860 O O . GLN A 1 110 ? 0.634 -10.794 6.474 1.00 96.25 110 GLN A O 1
ATOM 865 N N . GLU A 1 111 ? 2.395 -10.914 5.070 1.00 97.81 111 GLU A N 1
ATOM 866 C CA . GLU A 1 111 ? 1.700 -10.568 3.833 1.00 97.81 111 GLU A CA 1
ATOM 867 C C . GLU A 1 111 ? 1.520 -11.837 2.996 1.00 97.81 111 GLU A C 1
ATOM 869 O O . GLU A 1 111 ? 2.470 -12.588 2.769 1.00 97.81 111 GLU A O 1
ATOM 874 N N . ILE A 1 112 ? 0.293 -12.098 2.559 1.00 97.94 112 ILE A N 1
ATOM 875 C CA . ILE A 1 112 ? -0.085 -13.299 1.816 1.00 97.94 112 ILE A CA 1
ATOM 876 C C . ILE A 1 112 ? -0.402 -12.888 0.383 1.00 97.94 112 ILE A C 1
ATOM 878 O O . ILE A 1 112 ? -1.325 -12.108 0.159 1.00 97.94 112 ILE A O 1
ATOM 882 N N . GLU A 1 113 ? 0.342 -13.422 -0.584 1.00 98.19 113 GLU A N 1
ATOM 883 C CA . GLU A 1 113 ? 0.015 -13.285 -2.005 1.00 98.19 113 GLU A CA 1
ATOM 884 C C . GLU A 1 113 ? -1.206 -14.164 -2.316 1.00 98.19 113 GLU A C 1
ATOM 886 O O . GLU A 1 113 ? -1.131 -15.390 -2.227 1.00 98.19 113 GLU A O 1
ATOM 891 N N . ILE A 1 114 ? -2.341 -13.546 -2.647 1.00 97.75 114 ILE A N 1
ATOM 892 C CA . ILE A 1 114 ? -3.583 -14.270 -2.959 1.00 97.75 114 ILE A CA 1
ATOM 893 C C . ILE A 1 114 ? -3.639 -14.626 -4.442 1.00 97.75 114 ILE A C 1
ATOM 895 O O . ILE A 1 114 ? -4.085 -15.713 -4.808 1.00 97.75 114 ILE A O 1
ATOM 899 N N . LEU A 1 115 ? -3.231 -13.696 -5.305 1.00 97.69 115 LEU A N 1
ATOM 900 C CA . LEU A 1 115 ? -3.354 -13.848 -6.748 1.00 97.69 115 LEU A CA 1
ATOM 901 C C . LEU A 1 115 ? -2.182 -13.175 -7.447 1.00 97.69 115 LEU A C 1
ATOM 903 O O . LEU A 1 115 ? -1.974 -11.975 -7.289 1.00 97.69 115 LEU A O 1
ATOM 907 N N . ARG A 1 116 ? -1.445 -13.956 -8.236 1.00 97.56 116 ARG A N 1
ATOM 908 C CA . ARG A 1 116 ? -0.256 -13.523 -8.970 1.00 97.56 116 ARG A CA 1
ATOM 909 C C . ARG A 1 116 ? -0.546 -13.294 -10.445 1.00 97.56 116 ARG A C 1
ATOM 911 O O . ARG A 1 116 ? -1.350 -14.011 -11.035 1.00 97.56 116 ARG A O 1
ATOM 918 N N . GLY A 1 117 ? 0.206 -12.376 -11.049 1.00 93.19 117 GLY A N 1
ATOM 919 C CA . GLY A 1 117 ? 0.212 -12.179 -12.498 1.00 93.19 117 GLY A CA 1
ATOM 920 C C . GLY A 1 117 ? -0.978 -11.358 -12.967 1.00 93.19 117 GLY A C 1
ATOM 921 O O . GLY A 1 117 ? -1.420 -11.506 -14.103 1.00 93.19 117 GLY A O 1
ATOM 922 N N . LEU A 1 118 ? -1.496 -10.506 -12.081 1.00 92.75 118 LEU A N 1
ATOM 923 C CA . LEU A 1 118 ? -2.446 -9.478 -12.458 1.00 92.75 118 LEU A CA 1
ATOM 924 C C . LEU A 1 118 ? -1.727 -8.496 -13.370 1.00 92.75 118 LEU A C 1
ATOM 926 O O . LEU A 1 118 ? -0.666 -7.985 -13.013 1.00 92.75 118 LEU A O 1
ATOM 930 N N . ASN A 1 119 ? -2.305 -8.250 -1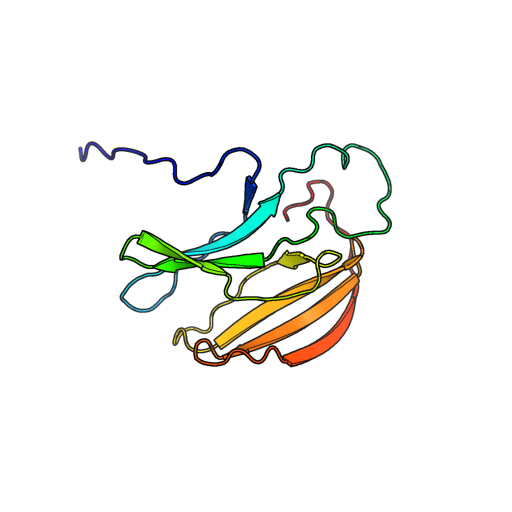4.539 1.00 89.31 119 ASN A N 1
ATOM 931 C CA . ASN A 1 119 ? -1.834 -7.239 -15.463 1.00 89.31 119 ASN A CA 1
ATOM 932 C C . ASN A 1 119 ? -2.940 -6.227 -15.764 1.00 89.31 119 ASN A C 1
ATOM 934 O O . ASN A 1 119 ? -4.131 -6.505 -15.620 1.00 89.31 119 ASN A O 1
ATOM 938 N N . GLY A 1 120 ? -2.532 -5.033 -16.168 1.00 80.88 120 GLY A N 1
ATOM 939 C CA . GLY A 1 120 ? -3.444 -3.980 -16.584 1.00 80.88 120 GLY A CA 1
ATOM 940 C C . GLY A 1 120 ? -2.763 -3.003 -17.523 1.00 80.88 120 GLY A C 1
ATOM 941 O O . GLY A 1 120 ? -1.642 -3.228 -17.973 1.00 80.88 120 GLY A O 1
ATOM 942 N N . GLU A 1 121 ? -3.439 -1.902 -17.809 1.00 74.94 121 GLU A N 1
ATOM 943 C CA . GLU A 1 121 ? -2.816 -0.732 -18.410 1.00 74.94 121 GLU A CA 1
ATOM 944 C C . GLU A 1 121 ? -2.919 0.407 -17.403 1.00 74.94 121 GLU A C 1
ATOM 946 O O . GLU A 1 121 ? -4.021 0.683 -16.911 1.00 74.94 121 GLU A O 1
ATOM 951 N N . PRO A 1 122 ? -1.810 1.077 -17.061 1.00 65.12 122 PRO A N 1
ATOM 952 C CA . PRO A 1 122 ? -1.926 2.322 -16.338 1.00 65.12 122 PRO A CA 1
ATOM 953 C C . PRO A 1 122 ? -2.604 3.334 -17.255 1.00 65.12 122 PRO A C 1
ATOM 955 O O . PRO A 1 122 ? -2.135 3.616 -18.357 1.00 65.12 122 PRO A O 1
ATOM 958 N N . GLY A 1 123 ? -3.759 3.841 -16.825 1.00 62.72 123 GLY A N 1
ATOM 959 C CA . GLY A 1 123 ? -4.479 4.866 -17.574 1.00 62.72 123 GLY A CA 1
ATOM 960 C C . GLY A 1 123 ? -3.606 6.105 -17.809 1.00 62.72 123 GLY A C 1
ATOM 961 O O . GLY A 1 123 ? -2.626 6.328 -17.104 1.00 62.72 123 GLY A O 1
ATOM 962 N N . PHE A 1 124 ? -3.998 6.948 -18.767 1.00 54.41 124 PHE A N 1
ATOM 963 C CA . PHE A 1 124 ? -3.215 8.092 -19.272 1.00 54.41 124 PHE A CA 1
ATOM 964 C C . PHE A 1 124 ? -2.687 9.071 -18.200 1.00 54.41 124 PHE A C 1
ATOM 966 O O . PHE A 1 124 ? -1.733 9.800 -18.450 1.00 54.41 124 PHE A O 1
ATOM 973 N N . TYR A 1 125 ? -3.296 9.090 -17.011 1.00 56.69 125 TYR A N 1
ATOM 974 C CA . TYR A 1 125 ? -2.905 9.962 -15.901 1.00 56.69 125 TYR A CA 1
ATOM 975 C C . TYR A 1 125 ? -2.080 9.286 -14.816 1.00 56.69 125 TYR A C 1
ATOM 977 O O . TYR A 1 125 ? -1.699 9.978 -13.882 1.00 56.69 125 TYR A O 1
ATOM 985 N N . GLY A 1 126 ? -1.822 7.976 -14.918 1.00 54.28 126 GLY A N 1
ATOM 986 C CA . GLY A 1 126 ? -1.065 7.253 -13.903 1.00 54.28 126 GLY A CA 1
ATOM 987 C C . GLY A 1 126 ? -1.553 7.611 -12.503 1.00 54.28 126 GLY A C 1
ATOM 988 O O . GLY A 1 126 ? -0.772 8.107 -11.703 1.00 54.28 126 GLY A O 1
ATOM 989 N N . ASN A 1 127 ? -2.859 7.468 -12.240 1.00 48.12 127 ASN A N 1
ATOM 990 C CA . ASN A 1 127 ? -3.412 7.715 -10.906 1.00 48.12 127 ASN A CA 1
ATOM 991 C C . ASN A 1 127 ? -2.963 6.573 -9.976 1.00 48.12 127 ASN A C 1
ATOM 993 O O . ASN A 1 127 ? -3.726 5.655 -9.669 1.00 48.12 127 ASN A O 1
ATOM 997 N N . TYR A 1 128 ? -1.679 6.607 -9.648 1.00 51.78 128 TYR A N 1
ATOM 998 C CA . TYR A 1 128 ? -0.953 5.799 -8.685 1.00 51.78 128 TYR A CA 1
ATOM 999 C C . TYR A 1 128 ? -1.068 6.422 -7.293 1.00 51.78 128 TYR A C 1
ATOM 1001 O O . TYR A 1 128 ? -1.380 7.626 -7.194 1.00 51.78 128 TYR A O 1
#

Secondary structure (DSSP, 8-state):
---PPPPP---TTEEEEEEEE-SSSS-PEEEEEEE---TTTT---SS-SSTT-EEEEE-TTS-EEES----TT-EEEEEEE-TTSSEEEEEEEEETTEEEEEEEETT---EEEEEEEEE----TT---